Protein AF-A0A6G2DEP6-F1 (afdb_monomer_lite)

pLDDT: mean 97.12, std 2.98, range [78.62, 98.88]

Structure (mmCIF, N/CA/C/O backbone):
data_AF-A0A6G2DEP6-F1
#
_entry.id   AF-A0A6G2DEP6-F1
#
loop_
_atom_site.group_PDB
_atom_site.id
_atom_site.type_symbol
_atom_site.label_atom_id
_atom_site.label_alt_id
_atom_site.label_comp_id
_atom_site.label_asym_id
_atom_site.label_entity_id
_atom_site.label_seq_id
_atom_site.pdbx_PDB_ins_code
_atom_site.Cartn_x
_atom_site.Cartn_y
_atom_site.Cartn_z
_atom_site.occupancy
_atom_site.B_iso_or_equiv
_atom_site.auth_seq_id
_atom_site.auth_comp_id
_atom_site.auth_asym_id
_atom_site.auth_atom_id
_atom_site.pdbx_PDB_model_num
ATOM 1 N N . GLY A 1 1 ? -0.403 12.518 21.472 1.00 87.19 1 GLY A N 1
ATOM 2 C CA . GLY A 1 1 ? 0.253 13.577 20.677 1.00 87.19 1 GLY A CA 1
ATOM 3 C C . GLY A 1 1 ? 0.239 13.234 19.200 1.00 87.19 1 GLY A C 1
ATOM 4 O O . GLY A 1 1 ? -0.255 14.035 18.415 1.00 87.19 1 GLY A O 1
ATOM 5 N N . ALA A 1 2 ? 0.743 12.044 18.848 1.00 95.38 2 ALA A N 1
ATOM 6 C CA . ALA A 1 2 ? 0.616 11.462 17.510 1.00 95.38 2 ALA A CA 1
ATOM 7 C C . ALA A 1 2 ? -0.847 11.406 17.026 1.00 95.38 2 ALA A C 1
ATOM 9 O O . ALA A 1 2 ? -1.769 11.382 17.845 1.00 95.38 2 ALA A O 1
ATOM 10 N N . LYS A 1 3 ? -1.029 11.428 15.699 1.00 97.19 3 LYS A N 1
ATOM 11 C CA . LYS A 1 3 ? -2.334 11.488 15.012 1.00 97.19 3 LYS A CA 1
ATOM 12 C C . LYS A 1 3 ? -2.663 10.252 14.175 1.00 97.19 3 LYS A C 1
ATOM 14 O O . LYS A 1 3 ? -3.733 10.204 13.592 1.00 97.19 3 LYS A O 1
ATOM 19 N N . GLY A 1 4 ? -1.758 9.287 14.130 1.00 97.50 4 GLY A N 1
ATOM 20 C CA . GLY A 1 4 ? -1.907 8.032 13.411 1.00 97.50 4 GLY A CA 1
ATOM 21 C C . GLY A 1 4 ? -0.725 7.126 13.720 1.00 97.50 4 GLY A C 1
ATOM 22 O O . GLY A 1 4 ? 0.292 7.590 14.252 1.00 97.50 4 GLY A O 1
ATOM 23 N N . ILE A 1 5 ? -0.874 5.846 13.408 1.00 98.19 5 ILE A N 1
ATOM 24 C CA . ILE A 1 5 ? 0.138 4.815 13.637 1.00 98.19 5 ILE A CA 1
ATOM 25 C C . ILE A 1 5 ? 0.402 4.099 12.319 1.00 98.19 5 ILE A C 1
ATOM 27 O O . ILE A 1 5 ? -0.507 3.879 11.530 1.00 98.19 5 ILE A O 1
ATOM 31 N N . ARG A 1 6 ? 1.656 3.723 12.075 1.00 98.62 6 ARG A N 1
ATOM 32 C CA . ARG A 1 6 ? 2.004 2.796 11.001 1.00 98.62 6 ARG A CA 1
ATOM 33 C C . ARG A 1 6 ? 2.452 1.482 11.623 1.00 98.62 6 ARG A C 1
ATOM 35 O O . ARG A 1 6 ? 3.392 1.488 12.415 1.00 98.62 6 ARG A O 1
ATOM 42 N N . ALA A 1 7 ? 1.778 0.390 11.283 1.00 98.44 7 ALA A N 1
ATOM 43 C CA . ALA A 1 7 ? 1.947 -0.904 11.936 1.00 98.44 7 ALA A CA 1
ATOM 44 C C . ALA A 1 7 ? 2.112 -2.033 10.914 1.00 98.44 7 ALA A C 1
ATOM 46 O O . ALA A 1 7 ? 1.618 -1.957 9.789 1.00 98.44 7 ALA A O 1
ATOM 47 N N . ASN A 1 8 ? 2.849 -3.067 11.313 1.00 98.50 8 ASN A N 1
ATOM 48 C CA . ASN A 1 8 ? 3.168 -4.215 10.479 1.00 98.50 8 ASN A CA 1
ATOM 49 C C . ASN A 1 8 ? 2.555 -5.484 11.064 1.00 98.50 8 ASN A C 1
ATOM 51 O O . ASN A 1 8 ? 2.745 -5.730 12.245 1.00 98.50 8 ASN A O 1
ATOM 55 N N . SER A 1 9 ? 1.993 -6.342 10.213 1.00 98.12 9 SER A N 1
ATOM 56 C CA . SER A 1 9 ? 1.340 -7.612 10.568 1.00 98.12 9 SER A CA 1
ATOM 57 C C . SER A 1 9 ? -0.050 -7.460 11.187 1.00 98.12 9 SER A C 1
ATOM 59 O O . SER A 1 9 ? -0.315 -6.538 11.951 1.00 98.12 9 SER A O 1
ATOM 61 N N . VAL A 1 10 ? -0.926 -8.419 10.878 1.00 98.31 10 VAL A N 1
ATOM 62 C CA . VAL A 1 10 ? -2.296 -8.491 11.413 1.00 98.31 10 VAL A CA 1
ATOM 63 C C . VAL A 1 10 ? -2.297 -8.522 12.940 1.00 98.31 10 VAL A C 1
ATOM 65 O O . VAL A 1 10 ? -3.083 -7.826 13.568 1.00 98.31 10 VAL A O 1
ATOM 68 N N . ARG A 1 11 ? -1.375 -9.285 13.541 1.00 98.31 11 ARG A N 1
ATOM 69 C CA . ARG A 1 11 ? -1.285 -9.416 14.996 1.00 98.31 11 ARG A CA 1
ATOM 70 C C . ARG A 1 11 ? -1.036 -8.066 15.669 1.00 98.31 11 ARG A C 1
ATOM 72 O O . ARG A 1 11 ? -1.812 -7.682 16.535 1.00 98.31 11 ARG A O 1
ATOM 79 N N . ASP A 1 12 ? 0.016 -7.355 15.266 1.00 98.50 12 ASP A N 1
ATOM 80 C CA . ASP A 1 12 ? 0.355 -6.078 15.903 1.00 98.50 12 ASP A CA 1
ATOM 81 C C . ASP A 1 12 ? -0.729 -5.030 15.624 1.00 98.50 12 ASP A C 1
ATOM 83 O O . ASP A 1 12 ? -1.045 -4.231 16.497 1.00 98.50 12 ASP A O 1
ATOM 87 N N . ILE A 1 13 ? -1.326 -5.034 14.425 1.00 98.50 13 ILE A N 1
ATOM 88 C CA . ILE A 1 13 ? -2.434 -4.129 14.090 1.00 98.50 13 ILE A CA 1
ATOM 89 C C . ILE A 1 13 ? -3.631 -4.372 15.018 1.00 98.50 13 ILE A C 1
ATOM 91 O O . ILE A 1 13 ? -4.147 -3.406 15.578 1.00 98.50 13 ILE A O 1
ATOM 95 N N . SER A 1 14 ? -4.030 -5.630 15.218 1.00 98.25 14 SER A N 1
ATOM 96 C CA . SER A 1 14 ? -5.126 -5.995 16.120 1.00 98.25 14 SER A CA 1
ATOM 97 C C . SER A 1 14 ? -4.828 -5.561 17.556 1.00 98.25 14 SER A C 1
ATOM 99 O O . SER A 1 14 ? -5.665 -4.909 18.173 1.00 98.25 14 SER A O 1
ATOM 101 N N . GLU A 1 15 ? -3.629 -5.857 18.072 1.00 98.44 15 GLU A N 1
ATOM 102 C CA . GLU A 1 15 ? -3.221 -5.459 19.430 1.00 98.44 15 GLU A CA 1
ATOM 103 C C . GLU A 1 15 ? -3.210 -3.920 19.585 1.00 98.44 15 GLU A C 1
ATOM 105 O O . GLU A 1 15 ? -3.654 -3.385 20.596 1.00 98.44 15 GLU A O 1
ATOM 110 N N . ILE A 1 16 ? -2.770 -3.172 18.566 1.00 98.19 16 ILE A N 1
ATOM 111 C CA . ILE A 1 16 ? -2.744 -1.699 18.598 1.00 98.19 16 ILE A CA 1
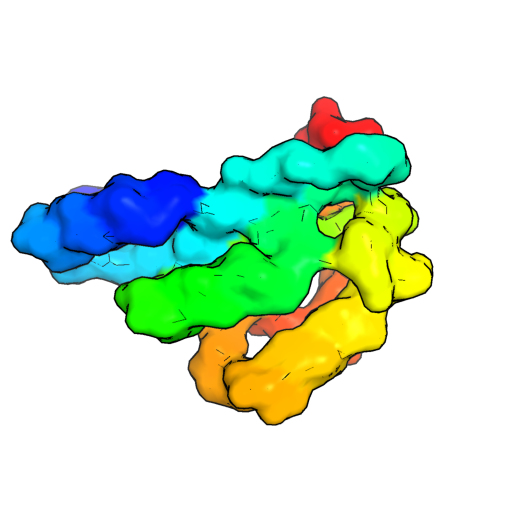ATOM 112 C C . ILE A 1 16 ? -4.158 -1.104 18.604 1.00 98.19 16 ILE A C 1
ATOM 114 O O . ILE A 1 16 ? -4.399 -0.130 19.318 1.00 98.19 16 ILE A O 1
ATOM 118 N N . LYS A 1 17 ? -5.091 -1.667 17.827 1.00 97.12 17 LYS A N 1
ATOM 119 C CA . LYS A 1 17 ? -6.486 -1.197 17.763 1.00 97.12 17 LYS A CA 1
ATOM 120 C C . LYS A 1 17 ? -7.230 -1.336 19.086 1.00 97.12 17 LYS A C 1
ATOM 122 O O . LYS A 1 17 ? -8.141 -0.557 19.347 1.00 97.12 17 LYS A O 1
ATOM 127 N N . GLU A 1 18 ? -6.858 -2.313 19.907 1.00 97.62 18 GLU A N 1
ATOM 128 C CA . GLU A 1 18 ? -7.438 -2.489 21.243 1.00 97.62 18 GLU A CA 1
ATOM 129 C C . GLU A 1 18 ? -6.991 -1.387 22.216 1.00 97.62 18 GLU A C 1
ATOM 131 O O . GLU A 1 18 ? -7.736 -1.020 23.124 1.00 97.62 18 GLU A O 1
ATOM 136 N N . GLU A 1 19 ? -5.805 -0.815 21.997 1.00 97.88 19 GLU A N 1
ATOM 137 C CA . GLU A 1 19 ? -5.180 0.147 22.909 1.00 97.88 19 GLU A CA 1
ATOM 138 C C . GLU A 1 19 ? -5.383 1.613 22.494 1.00 97.88 19 GLU A C 1
ATOM 140 O O . GLU A 1 19 ? -5.315 2.514 23.339 1.00 97.88 19 GLU A O 1
ATOM 145 N N . VAL A 1 20 ? -5.606 1.896 21.203 1.00 96.38 20 VAL A N 1
ATOM 146 C CA . VAL A 1 20 ? -5.709 3.274 20.697 1.00 96.38 20 VAL A CA 1
ATOM 147 C C . VAL A 1 20 ? -6.827 3.488 19.675 1.00 96.38 20 VAL A C 1
ATOM 149 O O . VAL A 1 20 ? -7.051 2.690 18.775 1.00 96.38 20 VAL A O 1
ATOM 152 N N . ASP A 1 21 ? -7.453 4.663 19.754 1.00 96.38 21 ASP A N 1
ATOM 153 C CA . ASP A 1 21 ? -8.407 5.171 18.760 1.00 96.38 21 ASP A CA 1
ATOM 154 C C . ASP A 1 21 ? -7.705 6.170 17.819 1.00 96.38 21 ASP A C 1
ATOM 156 O O . ASP A 1 21 ? -7.921 7.385 17.863 1.00 96.38 21 ASP A O 1
ATOM 160 N N . LEU A 1 22 ? -6.732 5.674 17.049 1.00 98.00 22 LEU A N 1
ATOM 161 C CA . LEU A 1 22 ? -5.988 6.443 16.046 1.00 98.00 22 LEU A CA 1
ATOM 162 C C . LEU A 1 22 ? -6.008 5.708 14.702 1.00 98.00 22 LEU A C 1
ATOM 164 O O . LEU A 1 22 ? -5.921 4.482 14.699 1.00 98.00 22 LEU A O 1
ATOM 168 N N . PRO A 1 23 ? -6.022 6.431 13.566 1.00 98.12 23 PRO A N 1
ATOM 169 C CA . PRO A 1 23 ? -5.982 5.804 12.253 1.00 98.12 23 PRO A CA 1
ATOM 170 C C . PRO A 1 23 ? -4.674 5.037 12.039 1.00 98.12 23 PRO A C 1
ATOM 172 O O . PRO A 1 23 ? -3.589 5.512 12.410 1.00 98.12 23 PRO A O 1
ATOM 175 N N . ILE A 1 24 ? -4.776 3.874 11.397 1.00 98.62 24 ILE A N 1
ATOM 176 C CA . ILE A 1 24 ? -3.661 2.957 11.164 1.00 98.62 24 ILE A CA 1
ATOM 177 C C . ILE A 1 24 ? -3.339 2.846 9.672 1.00 98.62 24 ILE A C 1
ATOM 179 O O . ILE A 1 24 ? -4.177 2.474 8.852 1.00 98.62 24 ILE A O 1
ATOM 183 N N . ILE A 1 25 ? -2.071 3.102 9.341 1.00 98.81 25 ILE A N 1
ATOM 184 C CA . ILE A 1 25 ? -1.447 2.702 8.080 1.00 98.81 25 ILE A CA 1
ATOM 185 C C . ILE A 1 25 ? -0.912 1.277 8.261 1.00 98.81 25 ILE A C 1
ATOM 187 O O . ILE A 1 25 ? 0.086 1.066 8.956 1.00 98.81 25 ILE A O 1
ATOM 191 N N . GLY A 1 26 ? -1.577 0.299 7.659 1.00 98.75 26 GLY A N 1
ATOM 192 C CA . GLY A 1 26 ? -1.215 -1.111 7.751 1.00 98.75 26 GLY A CA 1
ATOM 193 C C . GLY A 1 26 ? -0.288 -1.566 6.632 1.00 98.75 26 GLY A C 1
ATOM 194 O O . GLY A 1 26 ? -0.483 -1.209 5.470 1.00 98.75 26 GLY A O 1
ATOM 195 N N . ILE A 1 27 ? 0.696 -2.393 6.984 1.00 98.81 27 ILE A N 1
ATOM 196 C CA . ILE A 1 27 ? 1.523 -3.156 6.042 1.00 98.81 27 ILE A CA 1
ATOM 197 C C . ILE A 1 27 ? 1.680 -4.601 6.509 1.00 98.81 27 ILE A C 1
ATOM 199 O O . ILE A 1 27 ? 1.556 -4.899 7.698 1.00 98.81 27 ILE A O 1
ATOM 203 N N . ILE A 1 28 ? 2.043 -5.496 5.595 1.00 98.75 28 ILE A N 1
ATOM 204 C CA . ILE A 1 28 ? 2.578 -6.812 5.956 1.00 98.75 28 ILE A CA 1
ATOM 205 C C . ILE A 1 28 ? 3.901 -7.005 5.237 1.00 98.75 28 ILE A C 1
ATOM 207 O O . ILE A 1 28 ? 3.961 -7.000 4.013 1.00 98.75 28 ILE A O 1
ATOM 211 N N . LYS A 1 29 ? 4.968 -7.170 6.015 1.00 98.19 29 LYS A N 1
ATOM 212 C CA . LYS A 1 29 ? 6.295 -7.517 5.517 1.00 98.19 29 LYS A CA 1
ATOM 213 C C . LYS A 1 29 ? 6.410 -9.031 5.371 1.00 98.19 29 LYS A C 1
ATOM 215 O O . LYS A 1 29 ? 6.323 -9.746 6.371 1.00 98.19 29 LYS A O 1
ATOM 220 N N . ARG A 1 30 ? 6.584 -9.512 4.142 1.00 98.06 30 ARG A N 1
ATOM 221 C CA . ARG A 1 30 ? 6.739 -10.934 3.816 1.00 98.06 30 ARG A CA 1
ATOM 222 C C . ARG A 1 30 ? 7.677 -11.090 2.627 1.00 98.06 30 ARG A C 1
ATOM 224 O O . ARG A 1 30 ? 7.419 -10.519 1.574 1.00 98.06 30 ARG A O 1
ATOM 231 N N . ASP A 1 31 ? 8.735 -11.868 2.814 1.00 97.44 31 ASP A N 1
ATOM 232 C CA . ASP A 1 31 ? 9.691 -12.173 1.753 1.00 97.44 31 ASP A CA 1
ATOM 233 C C . ASP A 1 31 ? 9.126 -13.226 0.794 1.00 97.44 31 ASP A C 1
ATOM 235 O O . ASP A 1 31 ? 8.389 -14.133 1.199 1.00 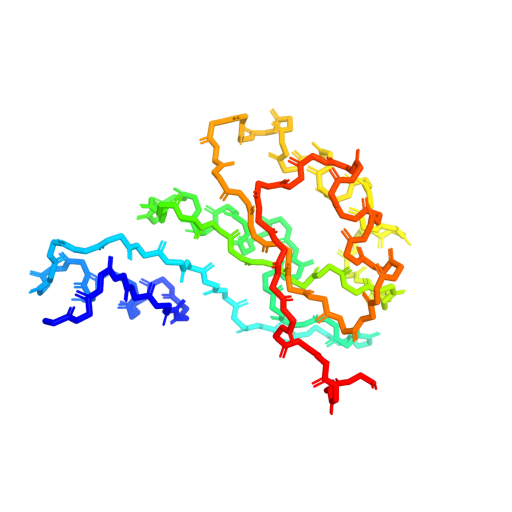97.44 31 ASP A O 1
ATOM 239 N N . TYR A 1 32 ? 9.499 -13.106 -0.477 1.00 96.94 32 TYR A N 1
ATOM 240 C CA . TYR A 1 32 ? 9.118 -14.021 -1.545 1.00 96.94 32 TYR A CA 1
ATOM 241 C C . TYR A 1 32 ? 10.355 -14.401 -2.359 1.00 96.94 32 TYR A C 1
ATOM 243 O O . TYR A 1 32 ? 11.075 -13.529 -2.841 1.00 96.94 32 TYR A O 1
ATOM 251 N N . ASP A 1 33 ? 10.597 -15.702 -2.535 1.00 96.44 33 ASP A N 1
ATOM 252 C CA . ASP A 1 33 ? 11.774 -16.196 -3.256 1.00 96.44 33 ASP A CA 1
ATOM 253 C C . ASP A 1 33 ? 11.8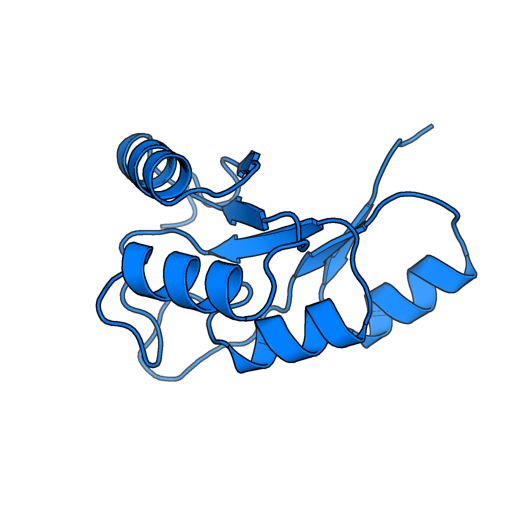50 -15.612 -4.676 1.00 96.44 33 ASP A C 1
ATOM 255 O O . ASP A 1 33 ? 10.931 -15.768 -5.481 1.00 96.44 33 ASP A O 1
ATOM 259 N N . GLY A 1 34 ? 12.972 -14.956 -4.986 1.00 95.50 34 GLY A N 1
ATOM 260 C CA . GLY A 1 34 ? 13.223 -14.342 -6.293 1.00 95.50 34 GLY A CA 1
ATOM 261 C C . GLY A 1 34 ? 12.634 -12.940 -6.481 1.00 95.50 34 GLY A C 1
ATOM 262 O O . GLY A 1 34 ? 12.745 -12.401 -7.581 1.00 95.50 34 GLY A O 1
ATOM 263 N N . PHE A 1 35 ? 12.048 -12.339 -5.441 1.00 96.06 35 PHE A N 1
ATOM 264 C CA . PHE A 1 35 ? 11.458 -11.003 -5.501 1.00 96.06 35 PHE A CA 1
ATOM 265 C C . PHE A 1 35 ? 11.982 -10.099 -4.382 1.00 96.06 35 PHE A C 1
ATOM 267 O O . PHE A 1 35 ? 12.087 -10.501 -3.229 1.00 96.06 35 PHE A O 1
ATOM 274 N N . GLU A 1 36 ? 12.282 -8.852 -4.738 1.00 94.56 36 GLU A N 1
ATOM 275 C CA . GLU A 1 36 ? 12.746 -7.817 -3.805 1.00 94.56 36 GLU A CA 1
ATOM 276 C C . GLU A 1 36 ? 11.602 -7.116 -3.039 1.00 94.56 36 GLU A C 1
ATOM 278 O O . GLU A 1 36 ? 11.792 -6.760 -1.874 1.00 94.56 36 GLU A O 1
ATOM 283 N N . PRO A 1 37 ? 10.411 -6.869 -3.631 1.00 95.06 37 PRO A N 1
ATOM 284 C CA . PRO A 1 37 ? 9.287 -6.303 -2.894 1.00 95.06 37 PRO A CA 1
ATOM 285 C C . PRO A 1 37 ? 8.800 -7.246 -1.795 1.00 95.06 37 PRO A C 1
ATOM 287 O O . PRO A 1 37 ? 8.366 -8.364 -2.064 1.00 95.06 37 PRO A O 1
ATOM 290 N N . PHE A 1 38 ? 8.807 -6.747 -0.561 1.00 96.06 38 PHE A N 1
ATOM 291 C CA . PHE A 1 38 ? 8.339 -7.481 0.617 1.00 96.06 38 PHE A CA 1
ATOM 292 C C . PHE A 1 38 ? 7.248 -6.733 1.398 1.00 96.06 38 PHE A C 1
ATOM 294 O O . PHE A 1 38 ? 6.644 -7.309 2.297 1.00 96.06 38 PHE A O 1
ATOM 301 N N . ILE A 1 39 ? 6.973 -5.458 1.088 1.00 98.12 39 ILE A N 1
ATOM 302 C CA . ILE A 1 39 ? 5.921 -4.663 1.747 1.00 98.12 39 ILE A CA 1
ATOM 303 C C . ILE A 1 39 ? 4.604 -4.855 0.991 1.00 98.12 39 ILE A C 1
ATOM 305 O O . ILE A 1 39 ? 4.421 -4.286 -0.084 1.00 98.12 39 ILE A O 1
ATOM 309 N N . SER A 1 40 ? 3.691 -5.637 1.571 1.00 98.12 40 SER A N 1
ATOM 310 C CA . SER A 1 40 ? 2.356 -5.932 1.030 1.00 98.12 40 SER A CA 1
ATOM 311 C C . SER A 1 40 ? 2.413 -6.341 -0.450 1.00 98.12 40 SER A C 1
ATOM 313 O O . SER A 1 40 ? 1.730 -5.773 -1.301 1.00 98.12 40 SER A O 1
ATOM 315 N N . ALA A 1 41 ? 3.319 -7.273 -0.760 1.00 97.62 41 ALA A N 1
ATOM 316 C CA . ALA A 1 41 ? 3.798 -7.522 -2.118 1.00 97.62 41 ALA A CA 1
ATOM 317 C C . ALA A 1 41 ? 2.781 -8.228 -3.029 1.00 97.62 41 ALA A C 1
ATOM 319 O O . ALA A 1 41 ? 2.908 -8.148 -4.251 1.00 97.62 41 ALA A O 1
ATOM 320 N N . THR A 1 42 ? 1.790 -8.916 -2.454 1.00 98.31 42 THR A N 1
ATOM 321 C CA . THR A 1 42 ? 0.792 -9.693 -3.197 1.00 98.31 42 THR A CA 1
ATOM 322 C C . THR A 1 42 ? -0.621 -9.423 -2.693 1.00 98.31 42 THR A C 1
ATOM 324 O O . THR A 1 42 ? -0.814 -8.962 -1.567 1.00 98.31 42 THR A O 1
ATOM 327 N N . MET A 1 43 ? -1.631 -9.818 -3.478 1.00 98.38 43 MET A N 1
ATOM 328 C CA . MET A 1 43 ? -3.040 -9.761 -3.059 1.00 98.38 43 MET A CA 1
ATOM 329 C C . MET A 1 43 ? -3.322 -10.508 -1.750 1.00 98.38 43 MET A C 1
ATOM 331 O O . MET A 1 43 ? -4.284 -10.181 -1.068 1.00 98.38 43 MET A O 1
ATOM 335 N N . LYS A 1 44 ? -2.481 -11.471 -1.355 1.00 98.44 44 LYS A N 1
ATOM 336 C CA . LYS A 1 44 ? -2.638 -12.165 -0.076 1.00 98.44 44 LYS A CA 1
ATOM 337 C C . LYS A 1 44 ? -2.481 -11.207 1.107 1.00 98.44 44 LYS A C 1
ATOM 339 O O . LYS A 1 44 ? -3.313 -11.210 2.005 1.00 98.44 44 LYS A O 1
ATOM 344 N N . GLU A 1 45 ? -1.447 -10.366 1.096 1.00 98.69 45 GLU A N 1
ATOM 345 C CA . GLU A 1 45 ? -1.256 -9.355 2.143 1.00 98.69 45 GLU A CA 1
ATOM 346 C C . GLU A 1 45 ? -2.339 -8.277 2.085 1.00 98.69 45 GLU A C 1
ATOM 348 O O . GLU A 1 45 ? -2.773 -7.793 3.128 1.00 98.69 45 GLU A O 1
ATOM 353 N N . ILE A 1 46 ? -2.791 -7.925 0.877 1.00 98.62 46 ILE A N 1
ATOM 354 C CA . ILE A 1 46 ? -3.883 -6.966 0.694 1.00 98.62 46 ILE A CA 1
ATOM 355 C C . ILE A 1 46 ? -5.156 -7.474 1.370 1.00 98.62 46 ILE A C 1
ATOM 357 O O . ILE A 1 46 ? -5.754 -6.760 2.172 1.00 98.62 46 ILE A O 1
ATOM 361 N N . ASP A 1 47 ? -5.536 -8.719 1.092 1.00 98.75 47 ASP A N 1
ATOM 362 C CA . ASP A 1 47 ? -6.730 -9.348 1.653 1.00 98.75 47 ASP A CA 1
ATOM 363 C C . ASP A 1 47 ? -6.646 -9.446 3.185 1.00 98.75 47 ASP A C 1
ATOM 365 O O . ASP A 1 47 ? -7.621 -9.144 3.875 1.00 98.75 47 ASP A O 1
ATOM 369 N N . GLU A 1 48 ? -5.477 -9.823 3.719 1.00 98.81 48 GLU A N 1
ATOM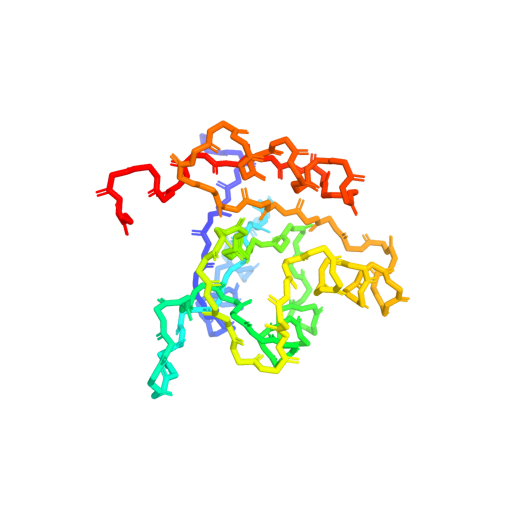 370 C CA . GLU A 1 48 ? -5.212 -9.881 5.163 1.00 98.81 48 GLU A CA 1
ATOM 371 C C . GLU A 1 48 ? -5.394 -8.497 5.825 1.00 98.81 48 GLU A C 1
ATOM 373 O O . GLU A 1 48 ? -6.079 -8.388 6.842 1.00 98.81 48 GLU A O 1
ATOM 378 N N . LEU A 1 49 ? -4.848 -7.426 5.235 1.00 98.75 49 LEU A N 1
ATOM 379 C CA . LEU A 1 49 ? -4.944 -6.059 5.769 1.00 98.75 49 LEU A CA 1
ATOM 380 C C . LEU A 1 49 ? -6.354 -5.469 5.678 1.00 98.75 49 LEU A C 1
ATOM 382 O O . LEU A 1 49 ? -6.812 -4.820 6.620 1.00 98.75 49 LEU A O 1
ATOM 386 N N . VAL A 1 50 ? -7.050 -5.690 4.561 1.00 98.50 50 VAL A N 1
ATOM 387 C CA . VAL A 1 50 ? -8.433 -5.220 4.398 1.00 98.50 50 VAL A CA 1
ATOM 388 C C . VAL A 1 50 ? -9.366 -5.968 5.348 1.00 98.50 50 VAL A C 1
ATOM 390 O O . VAL A 1 50 ? -10.236 -5.346 5.953 1.00 98.50 50 VAL A O 1
ATOM 393 N N . SER A 1 51 ? -9.172 -7.279 5.532 1.00 98.44 51 SER A N 1
ATOM 394 C CA . SER A 1 51 ? -9.949 -8.062 6.502 1.00 98.44 51 SER A CA 1
ATOM 395 C C . SER A 1 51 ? -9.706 -7.612 7.942 1.00 98.44 51 SER A C 1
ATOM 397 O O . SER A 1 51 ? -10.639 -7.631 8.740 1.00 98.44 51 SER A O 1
ATOM 399 N N . GLU A 1 52 ? -8.476 -7.214 8.272 1.00 98.31 52 GLU A N 1
ATOM 400 C CA . GLU A 1 52 ? -8.144 -6.620 9.569 1.00 98.31 52 GLU A CA 1
ATOM 401 C C . GLU A 1 52 ? -8.749 -5.212 9.720 1.00 98.31 52 GLU A C 1
ATOM 403 O O . GLU A 1 52 ? -8.938 -4.727 10.831 1.00 98.31 52 GLU A O 1
ATOM 408 N N . GLY A 1 53 ? -9.104 -4.547 8.616 1.00 97.81 53 GLY A N 1
ATOM 409 C CA . GLY A 1 53 ? -9.826 -3.274 8.596 1.00 97.81 53 GLY A CA 1
ATOM 410 C C . GLY A 1 53 ? -8.935 -2.061 8.847 1.00 97.81 53 GLY A C 1
ATOM 411 O O . GLY A 1 53 ? -9.264 -1.225 9.686 1.00 97.81 53 GLY A O 1
ATOM 412 N N . VAL A 1 54 ? -7.760 -1.993 8.221 1.00 98.44 54 VAL A N 1
ATOM 413 C CA . VAL A 1 54 ? -6.857 -0.831 8.337 1.00 98.44 54 VAL A CA 1
ATOM 414 C C . VAL A 1 54 ? -7.412 0.396 7.608 1.00 98.44 54 VAL A C 1
ATOM 416 O O . VAL A 1 54 ? -7.989 0.273 6.529 1.00 98.44 54 VAL A O 1
ATOM 419 N N . ASP A 1 55 ? -7.202 1.593 8.159 1.00 98.50 55 ASP A N 1
ATOM 420 C CA . ASP A 1 55 ? -7.693 2.838 7.551 1.00 98.50 55 ASP A CA 1
ATOM 421 C C . ASP A 1 55 ? -6.979 3.152 6.235 1.00 98.50 55 ASP A C 1
ATOM 423 O O . ASP A 1 55 ? -7.595 3.586 5.262 1.00 98.50 55 ASP A O 1
ATOM 427 N N . ILE A 1 56 ? -5.665 2.922 6.201 1.00 98.81 56 ILE A N 1
ATOM 428 C CA . ILE A 1 56 ? -4.823 3.108 5.021 1.00 98.81 56 ILE A CA 1
ATOM 429 C C . ILE A 1 56 ? -4.000 1.841 4.831 1.00 98.81 56 ILE A C 1
ATOM 431 O O . ILE A 1 56 ? -3.318 1.383 5.745 1.00 98.81 56 ILE A O 1
ATOM 435 N N . LEU A 1 57 ? -4.022 1.288 3.626 1.00 98.69 57 LEU A N 1
ATOM 436 C CA . LEU A 1 57 ? -3.175 0.171 3.244 1.00 98.69 57 LEU A CA 1
ATOM 437 C C . LEU A 1 57 ? -1.937 0.719 2.543 1.00 98.69 57 LEU A C 1
ATOM 439 O O . LEU A 1 57 ? -2.061 1.379 1.514 1.00 98.69 57 LEU A O 1
ATOM 443 N N . ALA A 1 58 ? -0.747 0.430 3.067 1.00 98.81 58 ALA A N 1
ATOM 444 C CA . ALA A 1 58 ? 0.500 0.744 2.380 1.00 98.81 58 ALA A CA 1
ATOM 445 C C . ALA A 1 58 ? 1.092 -0.487 1.679 1.00 98.81 58 ALA A C 1
ATOM 447 O O . ALA A 1 58 ? 1.009 -1.618 2.172 1.00 98.81 58 ALA A O 1
ATOM 448 N N . LEU A 1 59 ? 1.689 -0.253 0.514 1.00 98.69 59 LEU A N 1
ATOM 449 C CA . LEU A 1 59 ? 2.293 -1.276 -0.332 1.00 98.69 59 LEU A CA 1
ATOM 450 C C . LEU A 1 59 ? 3.524 -0.733 -1.056 1.00 98.69 59 LEU A C 1
ATOM 452 O O . LEU A 1 59 ? 3.598 0.456 -1.367 1.00 98.69 59 LEU A O 1
ATOM 456 N N . ASP A 1 60 ? 4.477 -1.618 -1.337 1.00 98.38 60 ASP A N 1
ATOM 457 C CA . ASP A 1 60 ? 5.610 -1.308 -2.206 1.00 98.38 60 ASP A CA 1
ATOM 458 C C . ASP A 1 60 ? 5.084 -0.959 -3.604 1.00 98.38 60 ASP A C 1
ATOM 460 O O . ASP A 1 60 ? 4.434 -1.785 -4.243 1.00 98.38 60 ASP A O 1
ATOM 464 N N . CYS A 1 61 ? 5.382 0.238 -4.098 1.00 98.00 61 CYS A N 1
ATOM 465 C CA . CYS A 1 61 ? 5.045 0.691 -5.446 1.00 98.00 61 CYS A CA 1
ATOM 466 C C . CYS A 1 61 ? 6.293 0.990 -6.289 1.00 98.00 61 CYS A C 1
ATOM 468 O O . CYS A 1 61 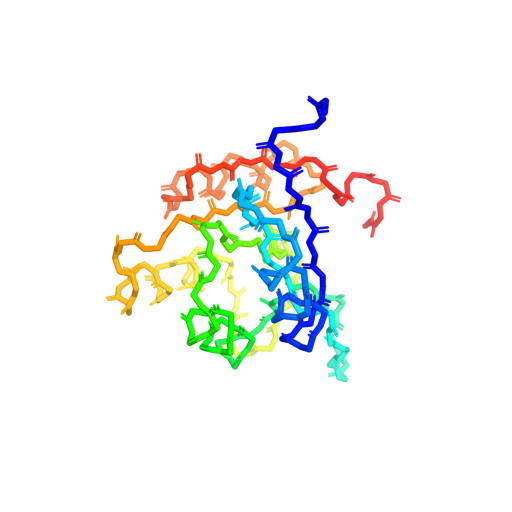? 6.252 1.828 -7.188 1.00 98.00 61 CYS A O 1
ATOM 470 N N . THR A 1 62 ? 7.404 0.312 -6.003 1.00 97.44 62 THR A N 1
ATOM 471 C CA . THR A 1 62 ? 8.628 0.407 -6.802 1.00 97.44 62 THR A CA 1
ATOM 472 C C . THR A 1 62 ? 8.487 -0.314 -8.142 1.00 97.44 62 THR A C 1
ATOM 474 O O . THR A 1 62 ? 7.629 -1.186 -8.318 1.00 97.44 62 THR A O 1
ATOM 477 N N . ASN A 1 63 ? 9.385 0.004 -9.076 1.00 94.31 63 ASN A N 1
ATOM 478 C CA . ASN A 1 63 ? 9.475 -0.638 -10.394 1.00 94.31 63 ASN A CA 1
ATOM 479 C C . ASN A 1 63 ? 10.105 -2.045 -10.355 1.00 94.31 63 ASN A C 1
ATOM 481 O O . ASN A 1 63 ? 10.353 -2.646 -11.401 1.00 94.31 63 ASN A O 1
ATOM 485 N N . ARG A 1 64 ? 10.404 -2.572 -9.163 1.00 93.81 64 ARG A N 1
ATOM 486 C CA . ARG A 1 64 ? 10.947 -3.922 -8.989 1.00 93.81 64 ARG A CA 1
ATOM 487 C C . ARG A 1 64 ? 9.857 -4.958 -9.264 1.00 93.81 64 ARG A C 1
ATOM 489 O O . ARG A 1 64 ? 8.695 -4.762 -8.906 1.00 93.81 64 ARG A O 1
ATOM 496 N N . SER A 1 65 ? 10.242 -6.077 -9.877 1.00 92.50 65 SER A N 1
ATOM 497 C CA . SER A 1 65 ? 9.334 -7.201 -10.122 1.00 92.50 65 SER A CA 1
ATOM 498 C C . SER A 1 65 ? 8.735 -7.705 -8.816 1.00 92.50 65 SER A C 1
ATOM 500 O O . SER A 1 65 ? 9.436 -7.784 -7.808 1.00 92.50 65 SER A O 1
ATOM 502 N N . ARG A 1 66 ? 7.456 -8.085 -8.844 1.00 95.00 66 ARG A N 1
ATOM 503 C CA . ARG A 1 66 ? 6.721 -8.604 -7.686 1.00 95.00 66 ARG A CA 1
ATOM 504 C C . ARG A 1 66 ? 5.999 -9.907 -8.037 1.00 95.00 66 ARG A C 1
ATOM 506 O O . ARG A 1 66 ? 5.705 -10.137 -9.212 1.00 95.00 66 ARG A O 1
ATOM 513 N N . PRO A 1 67 ? 5.683 -10.760 -7.052 1.00 95.31 67 PRO A N 1
ATOM 514 C CA . PRO A 1 67 ? 5.015 -12.023 -7.330 1.00 95.31 67 PRO A CA 1
ATOM 515 C C . PRO A 1 67 ? 3.625 -11.805 -7.947 1.00 95.31 67 PRO A C 1
ATOM 517 O O . PRO A 1 67 ? 2.775 -11.130 -7.369 1.00 95.31 67 PRO A O 1
ATOM 520 N N . GLY A 1 68 ? 3.385 -12.416 -9.109 1.00 94.94 68 GLY A N 1
ATOM 521 C CA . GLY A 1 68 ? 2.071 -12.452 -9.762 1.00 94.94 68 GLY A CA 1
ATOM 522 C C . GLY A 1 68 ? 1.699 -11.228 -10.604 1.00 94.94 68 GLY A C 1
ATOM 523 O O . GLY A 1 68 ? 0.648 -11.264 -11.233 1.00 94.94 68 GLY A O 1
ATOM 524 N N . TYR A 1 69 ? 2.540 -10.190 -10.655 1.00 95.06 69 TYR A N 1
ATOM 525 C CA . TYR A 1 69 ? 2.268 -8.976 -11.429 1.00 95.06 69 TYR A CA 1
ATOM 526 C C . TYR A 1 69 ? 3.518 -8.486 -12.160 1.00 95.06 69 TYR A C 1
ATOM 528 O O . TYR A 1 69 ? 4.568 -8.282 -11.547 1.00 95.06 69 TYR A O 1
ATOM 536 N N . ASP A 1 70 ? 3.376 -8.234 -13.462 1.00 89.25 70 ASP A N 1
ATOM 537 C CA . ASP A 1 70 ? 4.464 -7.731 -14.311 1.00 89.25 70 ASP A CA 1
ATOM 538 C C . ASP A 1 70 ? 4.719 -6.230 -14.112 1.00 89.25 70 ASP A C 1
ATOM 540 O O . ASP A 1 70 ? 5.827 -5.747 -14.344 1.00 89.25 70 ASP A O 1
ATOM 544 N N . ASN A 1 71 ? 3.705 -5.477 -13.678 1.00 92.44 71 ASN A N 1
ATOM 545 C CA . ASN A 1 71 ? 3.805 -4.045 -13.421 1.00 92.44 71 ASN A CA 1
ATOM 546 C C . ASN A 1 71 ? 2.947 -3.625 -12.214 1.00 92.44 71 ASN A C 1
ATOM 548 O O . ASN A 1 71 ? 2.000 -4.305 -11.816 1.00 92.44 71 ASN A O 1
ATOM 552 N N . ILE A 1 72 ? 3.300 -2.484 -11.619 1.00 96.19 72 ILE A N 1
ATOM 553 C CA . ILE A 1 72 ? 2.609 -1.946 -10.441 1.00 96.19 72 ILE A CA 1
ATOM 554 C C . ILE A 1 72 ? 1.219 -1.391 -10.766 1.00 96.19 72 ILE A C 1
ATOM 556 O O . ILE A 1 72 ? 0.340 -1.402 -9.907 1.00 96.19 72 ILE A O 1
ATOM 560 N N . THR A 1 73 ? 0.996 -0.928 -11.997 1.00 97.50 73 THR A N 1
ATOM 561 C CA . THR A 1 73 ? -0.269 -0.298 -12.388 1.00 97.50 73 THR A CA 1
ATOM 562 C C . THR A 1 73 ? -1.415 -1.307 -12.398 1.00 97.50 73 THR A C 1
ATOM 564 O O . THR A 1 73 ? -2.485 -1.011 -11.871 1.00 97.50 73 THR A O 1
ATOM 567 N N . ASP A 1 74 ? -1.166 -2.524 -12.889 1.00 97.56 74 ASP A N 1
ATOM 568 C CA . ASP A 1 74 ? -2.131 -3.628 -12.891 1.00 97.56 74 ASP A CA 1
ATOM 569 C C . ASP A 1 74 ? -2.431 -4.092 -11.463 1.00 97.56 74 ASP A C 1
ATOM 571 O O . ASP A 1 74 ? -3.583 -4.334 -11.111 1.00 97.56 74 ASP A O 1
ATOM 575 N N . PHE A 1 75 ? -1.412 -4.133 -10.598 1.00 98.25 75 PHE A N 1
ATOM 576 C CA . PHE A 1 75 ? -1.610 -4.490 -9.195 1.00 98.25 75 PHE A CA 1
ATOM 577 C C . PHE A 1 75 ? -2.473 -3.458 -8.458 1.00 98.25 75 PHE A C 1
ATOM 579 O O . PHE A 1 75 ? -3.435 -3.825 -7.785 1.00 98.25 75 PHE A O 1
ATOM 586 N N . ILE A 1 76 ? -2.184 -2.161 -8.617 1.00 98.44 76 ILE A N 1
ATOM 587 C CA . ILE A 1 76 ? -3.008 -1.087 -8.039 1.00 98.44 76 ILE A CA 1
ATOM 588 C C . ILE A 1 76 ? -4.439 -1.157 -8.585 1.00 98.44 76 ILE A C 1
ATOM 590 O O . ILE A 1 76 ? -5.393 -1.013 -7.815 1.00 98.44 76 ILE A O 1
ATOM 594 N N . HIS A 1 77 ? -4.595 -1.399 -9.890 1.00 98.44 77 HIS A N 1
ATOM 595 C CA . HIS A 1 77 ? -5.900 -1.532 -10.528 1.00 98.44 77 HIS A CA 1
ATOM 596 C C . HIS A 1 77 ? -6.723 -2.663 -9.902 1.00 98.44 77 HIS A C 1
ATOM 598 O O . HIS A 1 77 ? -7.845 -2.418 -9.458 1.00 98.44 77 HIS A O 1
ATOM 604 N N . ASP A 1 78 ? -6.158 -3.865 -9.790 1.00 98.50 78 ASP A N 1
ATOM 605 C CA . ASP A 1 78 ? -6.834 -5.023 -9.200 1.00 98.50 78 ASP A CA 1
ATOM 606 C C . ASP A 1 78 ? -7.246 -4.775 -7.743 1.00 98.50 78 ASP A C 1
ATOM 608 O O . ASP A 1 78 ? -8.368 -5.109 -7.345 1.00 98.50 78 ASP A O 1
ATOM 612 N N . ILE A 1 79 ? -6.380 -4.127 -6.952 1.00 98.56 79 ILE A N 1
ATOM 613 C CA . ILE A 1 79 ? -6.703 -3.742 -5.571 1.00 98.56 79 ILE A CA 1
ATOM 614 C C . ILE A 1 79 ? -7.890 -2.778 -5.556 1.00 98.56 79 ILE A C 1
ATOM 616 O O . ILE A 1 79 ? -8.839 -3.000 -4.808 1.00 98.56 79 ILE A O 1
ATOM 620 N N . LYS A 1 80 ? -7.873 -1.725 -6.383 1.00 98.50 80 LYS A N 1
ATOM 621 C CA . LYS A 1 80 ? -8.955 -0.727 -6.441 1.00 98.50 80 LYS A CA 1
ATOM 622 C C . LYS A 1 80 ? -10.265 -1.314 -6.972 1.00 98.50 80 LYS A C 1
ATOM 624 O O . LYS A 1 80 ? -11.328 -0.912 -6.509 1.00 98.50 80 LYS A O 1
ATOM 629 N N . VAL A 1 81 ? -10.216 -2.277 -7.893 1.00 98.56 81 VAL A N 1
ATOM 630 C CA . VAL A 1 81 ? -11.408 -3.000 -8.368 1.00 98.56 81 VAL A CA 1
ATOM 631 C C . VAL A 1 81 ? -12.005 -3.852 -7.250 1.00 98.56 81 VAL A C 1
ATOM 633 O O . VAL A 1 81 ? -13.219 -3.832 -7.043 1.00 98.56 81 VAL A O 1
ATOM 636 N N . LYS A 1 82 ? -11.169 -4.590 -6.512 1.00 98.69 82 LYS A N 1
ATOM 637 C CA . LYS A 1 82 ? -11.627 -5.483 -5.441 1.00 98.69 82 LYS A CA 1
ATOM 638 C C . LYS A 1 82 ? -12.059 -4.723 -4.182 1.00 98.69 82 LYS A C 1
ATOM 640 O O . LYS A 1 82 ? -13.024 -5.117 -3.529 1.00 98.69 82 LYS A O 1
ATOM 645 N N . TYR A 1 83 ? -11.374 -3.627 -3.864 1.00 98.69 83 TYR A N 1
ATOM 646 C CA . TYR A 1 83 ? -11.534 -2.840 -2.641 1.00 98.69 83 TYR A CA 1
ATOM 647 C C . TYR A 1 83 ? -11.664 -1.337 -2.949 1.00 98.69 83 TYR A C 1
ATOM 649 O O . TYR A 1 83 ? -10.802 -0.543 -2.570 1.00 98.69 83 TYR A O 1
ATOM 657 N N . PRO A 1 84 ? -12.761 -0.904 -3.599 1.00 98.12 84 PRO A N 1
ATOM 658 C CA . PRO A 1 84 ? -12.902 0.462 -4.119 1.00 98.12 84 PRO A CA 1
ATOM 659 C C . PRO A 1 84 ? -12.913 1.556 -3.045 1.00 98.12 84 PRO A C 1
ATOM 661 O O . PRO A 1 84 ? -12.622 2.710 -3.344 1.00 98.12 84 PRO A O 1
ATOM 664 N N . ASN A 1 85 ? -13.239 1.200 -1.799 1.00 98.12 85 ASN A N 1
ATOM 665 C CA . ASN A 1 85 ? -13.296 2.135 -0.674 1.00 98.12 85 ASN A CA 1
ATOM 666 C C . ASN A 1 85 ? -12.019 2.132 0.183 1.00 98.12 85 ASN A C 1
ATOM 668 O O . ASN A 1 85 ? -11.927 2.922 1.119 1.00 98.12 85 ASN A O 1
ATOM 672 N N . GLN A 1 86 ? -11.060 1.241 -0.091 1.00 98.69 86 GLN A N 1
ATOM 673 C CA . GLN A 1 86 ? -9.819 1.178 0.674 1.00 98.69 86 GLN A CA 1
ATOM 674 C C . GLN A 1 86 ? -8.876 2.299 0.226 1.00 98.69 86 GLN A C 1
ATOM 676 O O . GLN A 1 86 ? -8.558 2.422 -0.962 1.00 98.69 86 GLN A O 1
ATOM 681 N N . LEU A 1 87 ? -8.396 3.093 1.186 1.00 98.81 87 LEU A N 1
ATOM 682 C CA . LEU A 1 87 ? -7.357 4.086 0.930 1.00 98.81 87 LEU A CA 1
ATOM 683 C C . LEU A 1 87 ? -6.003 3.392 0.784 1.00 98.81 87 LEU A C 1
ATOM 685 O O . LEU A 1 87 ? -5.632 2.572 1.629 1.00 98.81 87 LEU A O 1
ATOM 689 N N . LEU A 1 88 ? -5.266 3.740 -0.269 1.00 98.81 88 LEU A N 1
ATOM 690 C CA . LEU A 1 88 ? -3.964 3.169 -0.603 1.00 98.81 88 LEU A CA 1
ATOM 691 C C . LEU A 1 88 ? -2.847 4.205 -0.460 1.00 98.81 88 LEU A C 1
ATOM 693 O O . LEU A 1 88 ? -2.971 5.342 -0.917 1.00 98.81 88 LEU A O 1
ATOM 697 N N . MET A 1 89 ? -1.725 3.785 0.116 1.00 98.88 89 MET A N 1
ATOM 698 C CA . MET A 1 89 ? -0.488 4.556 0.211 1.00 98.88 89 MET A CA 1
ATOM 699 C C . MET A 1 89 ? 0.648 3.837 -0.518 1.00 98.88 89 MET A C 1
ATOM 701 O O . MET A 1 89 ? 1.108 2.786 -0.081 1.00 98.88 89 MET A O 1
ATOM 705 N N . ALA A 1 90 ? 1.145 4.438 -1.593 1.00 98.75 90 ALA A N 1
ATOM 706 C CA . ALA A 1 90 ? 2.288 3.938 -2.342 1.00 98.75 90 ALA A CA 1
ATOM 707 C C . ALA A 1 90 ? 3.607 4.258 -1.634 1.00 98.75 90 ALA A C 1
ATOM 709 O O . ALA A 1 90 ? 3.975 5.428 -1.515 1.00 98.75 90 ALA A O 1
ATOM 710 N N . ASP A 1 91 ? 4.348 3.237 -1.212 1.00 98.62 91 ASP A N 1
ATOM 711 C CA . ASP A 1 91 ? 5.741 3.394 -0.802 1.00 98.62 91 ASP A CA 1
ATOM 712 C C . ASP A 1 91 ? 6.652 3.328 -2.031 1.00 98.62 91 ASP A C 1
ATOM 714 O O . ASP A 1 91 ? 6.728 2.300 -2.704 1.00 98.62 91 ASP A O 1
ATOM 718 N N . ILE A 1 92 ? 7.358 4.419 -2.318 1.00 98.50 92 ILE A N 1
ATOM 719 C CA . ILE A 1 92 ? 8.206 4.567 -3.509 1.00 98.50 92 ILE A CA 1
ATOM 720 C C . ILE A 1 92 ? 9.645 4.925 -3.134 1.00 98.50 92 ILE A C 1
ATOM 722 O O . ILE A 1 92 ? 9.920 5.315 -1.990 1.00 98.50 92 ILE A O 1
ATOM 726 N N . SER A 1 93 ? 10.572 4.809 -4.089 1.00 97.81 93 SER A N 1
ATOM 727 C CA . SER A 1 93 ? 11.965 5.239 -3.924 1.00 97.81 93 SER A CA 1
ATOM 728 C C . SER A 1 93 ? 12.370 6.380 -4.856 1.00 97.81 93 SER A C 1
ATOM 730 O O . SER A 1 93 ? 13.261 7.163 -4.510 1.00 97.81 93 SER A O 1
ATOM 732 N N . THR A 1 94 ? 11.679 6.533 -5.987 1.00 98.12 94 THR A N 1
ATOM 733 C CA . THR A 1 94 ? 11.946 7.566 -6.995 1.00 98.12 94 THR A CA 1
ATOM 734 C C . THR A 1 94 ? 10.717 8.415 -7.322 1.00 98.12 94 THR A C 1
ATOM 736 O O . THR A 1 94 ? 9.571 8.024 -7.102 1.00 98.12 94 THR A O 1
ATOM 739 N N . PHE A 1 95 ? 10.952 9.602 -7.888 1.00 97.94 95 PHE A N 1
ATOM 740 C CA . PHE A 1 95 ? 9.876 10.489 -8.336 1.00 97.94 95 PHE A CA 1
ATOM 741 C C . PHE A 1 95 ? 8.967 9.830 -9.386 1.00 97.94 95 PHE A C 1
ATOM 743 O O . PHE A 1 95 ? 7.748 9.953 -9.294 1.00 97.94 95 PHE A O 1
ATOM 750 N N . GLU A 1 96 ? 9.546 9.107 -10.351 1.00 98.19 96 GLU A N 1
ATOM 751 C CA . GLU A 1 96 ? 8.779 8.474 -11.432 1.00 98.19 96 GLU A CA 1
ATOM 752 C C . GLU A 1 96 ? 7.845 7.376 -10.912 1.00 98.19 96 GLU A C 1
ATOM 754 O O . GLU A 1 96 ? 6.696 7.308 -11.334 1.00 98.19 96 GLU A O 1
ATOM 759 N N . GLU A 1 97 ? 8.281 6.574 -9.937 1.00 98.25 97 GLU A N 1
ATOM 760 C CA . GLU A 1 97 ? 7.407 5.598 -9.268 1.00 98.25 97 GLU A CA 1
ATOM 761 C C . GLU A 1 97 ? 6.236 6.283 -8.561 1.00 98.25 97 GLU A C 1
ATOM 763 O O . GLU A 1 97 ? 5.090 5.856 -8.692 1.00 98.25 97 GLU A O 1
ATOM 768 N N . GLY A 1 98 ? 6.506 7.385 -7.851 1.00 98.12 98 GLY A N 1
ATOM 769 C CA . GLY A 1 98 ? 5.465 8.171 -7.190 1.00 98.12 98 GLY A CA 1
ATOM 770 C C . GLY A 1 98 ? 4.442 8.731 -8.175 1.00 98.12 98 GLY A C 1
ATOM 771 O O . GLY A 1 98 ? 3.239 8.680 -7.917 1.00 98.12 98 GLY A O 1
ATOM 772 N N . LYS A 1 99 ? 4.910 9.219 -9.327 1.00 98.44 99 LYS A N 1
ATOM 773 C CA . LYS A 1 99 ? 4.051 9.711 -10.404 1.00 98.44 99 LYS A CA 1
ATOM 774 C C . LYS A 1 99 ? 3.185 8.591 -10.990 1.00 98.44 99 LYS A C 1
ATOM 776 O O . LYS A 1 99 ? 1.972 8.760 -11.064 1.00 98.44 99 LYS A O 1
ATOM 781 N N . VAL A 1 100 ? 3.783 7.450 -11.340 1.00 98.31 100 VAL A N 1
ATOM 782 C CA . VAL A 1 100 ? 3.064 6.284 -11.885 1.00 98.31 100 VAL A CA 1
ATOM 783 C C . VAL A 1 100 ? 2.012 5.774 -10.899 1.00 98.31 100 VAL A C 1
ATOM 785 O O . VAL A 1 100 ? 0.875 5.511 -11.292 1.00 98.31 100 VAL A O 1
ATOM 788 N N . ALA A 1 101 ? 2.349 5.674 -9.612 1.00 98.25 101 ALA A N 1
ATOM 789 C CA . ALA A 1 101 ? 1.408 5.231 -8.589 1.00 98.25 101 ALA A CA 1
ATOM 790 C C . ALA A 1 101 ? 0.228 6.206 -8.432 1.00 98.25 101 ALA A C 1
ATOM 792 O O . ALA A 1 101 ? -0.924 5.770 -8.380 1.00 98.25 101 ALA A O 1
ATOM 793 N N . ALA A 1 102 ? 0.495 7.517 -8.413 1.00 98.31 102 ALA A N 1
ATOM 794 C CA . ALA A 1 102 ? -0.541 8.549 -8.340 1.00 98.31 102 ALA A CA 1
ATOM 795 C C . ALA A 1 102 ? -1.472 8.524 -9.563 1.00 98.31 102 ALA A C 1
ATOM 797 O O . ALA A 1 102 ? -2.691 8.559 -9.408 1.00 98.31 102 ALA A O 1
ATOM 798 N N . GLU A 1 103 ? -0.918 8.397 -10.772 1.00 98.38 103 GLU A N 1
ATOM 799 C CA . GLU A 1 103 ? -1.694 8.254 -12.014 1.00 98.38 103 GLU A CA 1
ATOM 800 C C . GLU A 1 103 ? -2.525 6.957 -12.036 1.00 98.38 103 GLU A C 1
ATOM 802 O O . GLU A 1 103 ? -3.595 6.923 -12.642 1.00 98.38 103 GLU A O 1
ATOM 807 N N . SER A 1 104 ? -2.079 5.920 -11.319 1.00 97.94 104 SER A N 1
ATOM 808 C CA . SER A 1 104 ? -2.799 4.647 -11.150 1.00 97.94 104 SER A CA 1
ATOM 809 C C . SER A 1 104 ? -3.897 4.692 -10.079 1.00 97.94 104 SER A C 1
ATOM 811 O O . SER A 1 104 ? -4.656 3.735 -9.939 1.00 97.94 104 SER A O 1
ATOM 813 N N . GLY A 1 105 ? -4.012 5.796 -9.333 1.00 97.38 105 GLY A N 1
ATOM 814 C CA . GLY A 1 105 ? -5.135 6.055 -8.432 1.00 97.38 105 GLY A CA 1
ATOM 815 C C . GLY A 1 105 ? -4.896 5.763 -6.950 1.00 97.38 105 GLY A C 1
ATOM 816 O O . GLY A 1 105 ? -5.874 5.635 -6.214 1.00 97.38 105 GLY A O 1
ATOM 817 N N . VAL A 1 106 ? -3.645 5.654 -6.483 1.00 98.56 106 VAL A N 1
ATOM 818 C CA . VAL A 1 106 ? -3.371 5.642 -5.030 1.00 98.56 106 VAL A CA 1
ATOM 819 C C . VAL A 1 106 ? -3.732 6.985 -4.390 1.00 98.56 106 VAL A C 1
ATOM 821 O O . VAL A 1 106 ? -3.682 8.030 -5.036 1.00 98.56 106 VAL A O 1
ATOM 824 N N . ASP A 1 107 ? -4.075 6.966 -3.105 1.00 98.75 107 ASP A N 1
ATOM 825 C CA . ASP A 1 107 ? -4.547 8.147 -2.374 1.00 98.75 107 ASP A CA 1
ATOM 826 C C . ASP A 1 107 ? -3.386 8.929 -1.739 1.00 98.75 107 ASP A C 1
ATOM 828 O O . ASP A 1 107 ? -3.454 10.148 -1.569 1.00 98.75 107 ASP A O 1
ATOM 832 N N . PHE A 1 108 ? -2.293 8.230 -1.421 1.00 98.75 108 PHE A N 1
ATOM 833 C CA . PHE A 1 108 ? -1.089 8.802 -0.827 1.00 98.75 108 PHE A CA 1
ATOM 834 C C . PHE A 1 108 ? 0.177 8.256 -1.490 1.00 98.75 108 PHE A C 1
ATOM 836 O O . PHE A 1 108 ? 0.227 7.104 -1.915 1.00 98.75 108 PHE A O 1
ATOM 843 N N . VAL A 1 109 ? 1.234 9.069 -1.504 1.00 98.56 109 VAL A N 1
ATOM 844 C CA . VAL A 1 109 ? 2.578 8.670 -1.941 1.00 98.56 109 VAL A CA 1
ATOM 845 C C . VAL A 1 109 ? 3.563 8.966 -0.812 1.00 98.56 109 VAL A C 1
ATOM 847 O O . VAL A 1 109 ? 3.634 10.094 -0.322 1.00 98.56 109 VAL A O 1
ATOM 850 N N . GLY A 1 110 ? 4.311 7.951 -0.384 1.00 97.44 110 GLY A N 1
ATOM 851 C CA . GLY A 1 110 ? 5.321 8.027 0.666 1.00 97.44 110 GLY A CA 1
ATOM 852 C C . GLY A 1 110 ? 6.711 7.677 0.150 1.00 97.44 110 GLY A C 1
ATOM 853 O O . GLY A 1 110 ? 6.898 6.701 -0.567 1.00 97.44 110 GLY A O 1
ATOM 854 N N . THR A 1 111 ? 7.725 8.432 0.570 1.00 96.44 111 THR A N 1
ATOM 855 C CA . THR A 1 111 ? 9.128 8.239 0.158 1.00 96.44 111 THR A CA 1
ATOM 856 C C . THR A 1 111 ? 9.852 7.139 0.942 1.00 96.44 111 THR A C 1
ATOM 858 O O . THR A 1 111 ? 11.064 7.206 1.139 1.00 96.44 111 THR A O 1
ATOM 861 N N . THR A 1 112 ? 9.105 6.159 1.451 1.00 93.56 112 THR A N 1
ATOM 862 C CA . THR A 1 112 ? 9.553 5.148 2.420 1.00 93.56 112 THR A CA 1
ATOM 863 C C . THR A 1 112 ? 10.741 4.325 1.929 1.00 93.56 112 THR A C 1
ATOM 865 O O . THR A 1 112 ? 11.564 3.912 2.740 1.00 93.56 112 THR A O 1
ATOM 868 N N . LEU A 1 113 ? 10.838 4.085 0.619 1.00 94.75 113 LEU A N 1
ATOM 869 C CA . LEU A 1 113 ? 11.865 3.230 0.024 1.00 94.75 113 LEU A CA 1
ATOM 870 C C . LEU A 1 113 ? 13.009 4.025 -0.619 1.00 94.75 113 LEU A C 1
ATOM 872 O O . LEU A 1 113 ? 13.922 3.433 -1.188 1.00 94.75 113 LEU A O 1
ATOM 876 N N . SER A 1 114 ? 13.017 5.357 -0.499 1.00 92.38 114 SER A N 1
ATOM 877 C CA . SER A 1 114 ? 14.134 6.177 -0.977 1.00 92.38 114 SER A CA 1
ATOM 878 C C . SER A 1 114 ? 15.417 5.825 -0.213 1.00 92.38 114 SER A C 1
ATOM 880 O O . SER A 1 114 ? 15.475 5.964 1.007 1.00 92.38 114 SER A O 1
ATOM 882 N N . GLY A 1 115 ? 16.435 5.336 -0.930 1.00 91.62 115 GLY A N 1
ATOM 883 C CA . GLY A 1 115 ? 17.685 4.834 -0.342 1.00 91.62 115 GLY A CA 1
ATOM 884 C C . GLY A 1 115 ? 17.662 3.359 0.088 1.00 91.62 115 GLY A C 1
ATOM 885 O O . GLY A 1 115 ? 18.647 2.887 0.650 1.00 91.62 115 GLY A O 1
ATOM 886 N N . TYR A 1 116 ? 16.572 2.635 -0.188 1.00 82.12 116 TYR A N 1
ATOM 887 C CA . TYR A 1 116 ? 16.394 1.208 0.120 1.00 82.12 116 TYR A CA 1
ATOM 888 C C . TYR A 1 116 ? 16.187 0.344 -1.137 1.00 82.12 116 TYR A C 1
ATOM 890 O O . TYR A 1 116 ? 15.696 -0.783 -1.045 1.00 82.12 116 TYR A O 1
ATOM 898 N N . THR A 1 117 ? 16.533 0.889 -2.305 1.00 78.62 117 THR A N 1
ATOM 899 C CA . THR A 1 117 ? 16.409 0.268 -3.631 1.00 78.62 117 THR A CA 1
ATOM 900 C C . THR A 1 117 ? 17.650 0.524 -4.459 1.00 78.62 117 THR A C 1
ATOM 902 O O . THR A 1 117 ? 18.180 1.653 -4.329 1.00 78.62 117 THR A O 1
#

Radius of gyration: 13.51 Å; chains: 1; bounding box: 31×30×37 Å

Organism: Streptococcus pneumoniae (NCBI:txid1313)

Foldseek 3Di:
DDQEEEDEDLVVLLVVVVVDPHAYAYWYADDDPPWDWRTCQDVVRLVSVVVSPHQEYEGEQEQTDTPPDNHSLVVLLVSCVVPVPHAYEYAYQDPVSQVSVVVSPHPHYDNNCNVVD

InterPro domains:
  IPR007260 Putative N-acetylmannosamine-6-phosphate epimerase [PF04131] (1-117)
  IPR007260 Putative N-acetylmannosamine-6-phosphate epimerase [PTHR36204] (1-117)
  IPR011060 Ribulose-phosphate binding barrel [SSF51366] (1-117)
  IPR013785 Aldolase-type TIM barrel [G3DSA:3.20.20.70] (1-117)

Sequence (117 aa):
GAKGIRANSVRDISEIKEEVDLPIIGIIKRDYDGFEPFISATMKEIDELVSEGVDILALDCTNRSRPGYDNITDFIHDIKVKYPNQLLMADISTFEEGKVAAESGVDFVGTTLSGYT

Secondary structure (DSSP, 8-state):
--S-EEEESHHHHHHHHHH--S-EEEE-B--BTTB---BS-SHHHHHHHHHHT-SE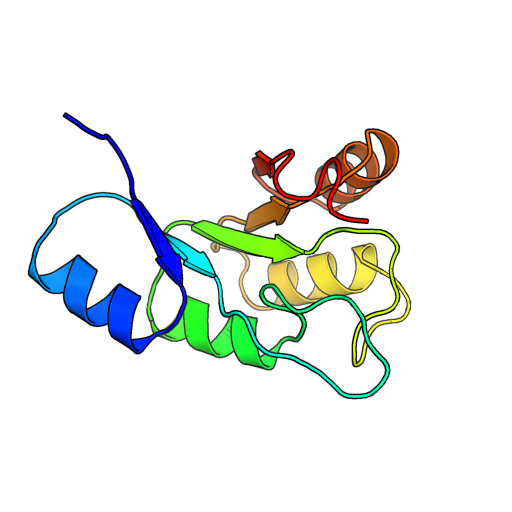EEEE-SSS-BTTBSSHHHHHHHHHHH-TT-EEEEE-SSHHHHHHHHHTT-SEEE-TTTT--